Protein AF-A0A8X6PH79-F1 (afdb_monomer_lite)

Structure (mmCIF, N/CA/C/O backbone):
data_AF-A0A8X6PH79-F1
#
_entry.id   AF-A0A8X6PH79-F1
#
loop_
_atom_site.group_PDB
_atom_site.id
_atom_site.type_symbol
_atom_site.label_atom_id
_atom_site.label_alt_id
_atom_site.label_comp_id
_atom_site.label_asym_id
_atom_site.label_entity_id
_atom_site.label_seq_id
_atom_site.pdbx_PDB_ins_code
_atom_site.Cartn_x
_atom_site.Cartn_y
_atom_site.Cartn_z
_atom_site.occupancy
_atom_site.B_iso_or_equiv
_atom_site.auth_seq_id
_atom_site.auth_comp_id
_atom_site.auth_asym_id
_atom_site.auth_atom_id
_atom_site.pdbx_PDB_model_num
ATOM 1 N N . MET A 1 1 ? 7.126 4.220 -36.854 1.00 45.69 1 MET A N 1
ATOM 2 C CA . MET A 1 1 ? 8.468 4.560 -37.383 1.00 45.69 1 MET A CA 1
ATOM 3 C C . MET A 1 1 ? 8.506 5.964 -37.995 1.00 45.69 1 MET A C 1
ATOM 5 O O . MET A 1 1 ? 9.461 6.671 -37.718 1.00 45.69 1 MET A O 1
ATOM 9 N N . SER A 1 2 ? 7.463 6.420 -38.709 1.00 49.22 2 SER A N 1
ATOM 10 C CA . SER A 1 2 ? 7.403 7.789 -39.268 1.00 49.22 2 SER A CA 1
ATOM 11 C C . SER A 1 2 ? 7.372 8.924 -38.226 1.00 49.22 2 SER A C 1
ATOM 13 O O . SER A 1 2 ? 8.062 9.915 -38.407 1.00 49.22 2 SER A O 1
ATOM 15 N N . LEU A 1 3 ? 6.686 8.746 -37.087 1.00 50.62 3 LEU A N 1
ATOM 16 C CA . LEU A 1 3 ? 6.563 9.789 -36.045 1.00 50.62 3 LEU A CA 1
ATOM 17 C C . LEU A 1 3 ? 7.885 10.163 -35.349 1.00 50.62 3 LEU A C 1
ATOM 19 O O . LEU A 1 3 ? 8.063 11.296 -34.915 1.00 50.62 3 LEU A O 1
ATOM 23 N N . VAL A 1 4 ? 8.827 9.222 -35.247 1.00 53.84 4 VAL A N 1
ATOM 24 C CA . VAL A 1 4 ? 10.138 9.477 -34.622 1.00 53.84 4 VAL A CA 1
ATOM 25 C C . VAL A 1 4 ? 11.052 10.250 -35.581 1.00 53.84 4 VAL A C 1
ATOM 27 O O . VAL A 1 4 ? 11.838 11.085 -35.142 1.00 53.84 4 VAL A O 1
ATOM 30 N N . LEU A 1 5 ? 10.908 10.022 -36.893 1.00 52.88 5 LEU A N 1
ATOM 31 C CA . LEU A 1 5 ? 11.632 10.769 -37.924 1.00 52.88 5 LEU A CA 1
ATOM 32 C C . LEU A 1 5 ? 11.132 12.219 -38.017 1.00 52.88 5 LEU A C 1
ATOM 34 O O . LEU A 1 5 ? 11.944 13.136 -38.115 1.00 52.88 5 LEU A O 1
ATOM 38 N N . ASP A 1 6 ? 9.817 12.429 -37.895 1.00 56.03 6 ASP A N 1
ATOM 39 C CA . ASP A 1 6 ? 9.231 13.772 -37.790 1.00 56.03 6 ASP A CA 1
ATOM 40 C C . ASP A 1 6 ? 9.722 14.508 -36.533 1.00 56.03 6 ASP A C 1
ATOM 42 O O . ASP A 1 6 ? 9.940 15.718 -36.568 1.00 56.03 6 ASP A O 1
ATOM 46 N N . CYS A 1 7 ? 9.973 13.780 -35.440 1.00 52.50 7 CYS A N 1
ATOM 47 C CA . CYS A 1 7 ? 10.531 14.331 -34.204 1.00 52.50 7 CYS A CA 1
ATOM 48 C C . CYS A 1 7 ? 11.975 14.830 -34.385 1.00 52.50 7 CYS A C 1
ATOM 50 O O . CYS A 1 7 ? 12.294 15.932 -33.947 1.00 52.50 7 CYS A O 1
ATOM 52 N N . TYR A 1 8 ? 12.831 14.068 -35.081 1.00 53.09 8 TYR A N 1
ATOM 53 C CA . TYR A 1 8 ? 14.221 14.470 -35.342 1.00 53.09 8 TYR A CA 1
ATOM 54 C C . TYR A 1 8 ? 14.301 15.703 -36.258 1.00 53.09 8 TYR A C 1
ATOM 56 O O . TYR A 1 8 ? 15.076 16.620 -36.009 1.00 53.09 8 TYR A O 1
ATOM 64 N N . ILE A 1 9 ? 13.438 15.769 -37.278 1.00 57.78 9 ILE A N 1
ATOM 65 C CA . ILE A 1 9 ? 13.364 16.905 -38.214 1.00 57.78 9 ILE A CA 1
ATOM 66 C C . ILE A 1 9 ? 12.773 18.166 -37.543 1.00 57.78 9 ILE A C 1
ATOM 68 O O . ILE A 1 9 ? 13.066 19.289 -37.960 1.00 57.78 9 ILE A O 1
ATOM 72 N N . MET A 1 10 ? 11.942 18.015 -36.505 1.00 55.56 10 MET A N 1
ATOM 73 C CA . MET A 1 10 ? 11.358 19.143 -35.765 1.00 55.56 10 MET A CA 1
ATOM 74 C C . MET A 1 10 ? 12.279 19.705 -34.677 1.00 55.56 10 MET A C 1
ATOM 76 O O . MET A 1 10 ? 12.282 20.922 -34.496 1.00 55.56 10 MET A O 1
ATOM 80 N N . GLU A 1 11 ? 13.070 18.866 -34.000 1.00 59.75 11 GLU A N 1
ATOM 81 C CA . GLU A 1 11 ? 14.109 19.306 -33.051 1.00 59.75 11 GLU A CA 1
ATOM 82 C C . GLU A 1 11 ? 15.128 20.218 -33.761 1.00 59.75 11 GLU A C 1
ATOM 84 O O . GLU A 1 11 ? 15.425 21.314 -33.291 1.00 59.75 11 GLU A O 1
ATOM 89 N N . ASP A 1 12 ? 15.551 19.832 -34.970 1.00 54.69 12 ASP A N 1
ATOM 90 C CA . ASP A 1 12 ? 16.504 20.586 -35.799 1.00 54.69 12 ASP A CA 1
ATOM 91 C C . ASP A 1 12 ? 15.926 21.936 -36.287 1.00 54.69 12 ASP A C 1
ATOM 93 O O . ASP A 1 12 ? 16.635 22.920 -36.500 1.00 54.69 12 ASP A O 1
ATOM 97 N N . ARG A 1 13 ? 14.591 22.044 -36.389 1.00 56.78 13 ARG A N 1
ATOM 98 C CA . ARG A 1 13 ? 13.899 23.317 -36.665 1.00 56.78 13 ARG A CA 1
ATOM 99 C C . ARG A 1 13 ? 13.697 24.209 -35.436 1.00 56.78 13 ARG A C 1
ATOM 101 O O . ARG A 1 13 ? 13.342 25.377 -35.626 1.00 56.78 13 ARG A O 1
ATOM 108 N N . MET A 1 14 ? 13.910 23.717 -34.211 1.00 52.84 14 MET A N 1
ATOM 109 C CA . MET A 1 14 ? 13.811 24.534 -32.993 1.00 52.84 14 MET A CA 1
ATOM 110 C C . MET A 1 14 ? 14.998 25.488 -32.833 1.00 52.84 14 MET A C 1
ATOM 112 O O . MET A 1 14 ? 14.796 26.613 -32.379 1.00 52.84 14 MET A O 1
ATOM 116 N N . ASP A 1 15 ? 16.202 25.089 -33.250 1.00 54.97 15 ASP A N 1
ATOM 117 C CA . ASP A 1 15 ? 17.421 25.889 -33.037 1.00 54.97 15 ASP A CA 1
ATOM 118 C C . ASP A 1 15 ? 17.533 27.088 -34.007 1.00 54.97 15 ASP A C 1
ATOM 120 O O . ASP A 1 15 ? 18.218 28.079 -33.759 1.00 54.97 15 ASP A O 1
ATOM 124 N N . SER A 1 16 ? 16.787 27.052 -35.118 1.00 54.66 16 SER A N 1
ATOM 125 C CA . SER A 1 16 ? 16.862 28.067 -36.180 1.00 54.66 16 SER A CA 1
ATOM 126 C C . SER A 1 16 ? 15.854 29.225 -36.035 1.00 54.66 16 SER A C 1
ATOM 128 O O . SER A 1 16 ? 16.021 30.286 -36.642 1.00 54.66 16 SER A O 1
ATOM 130 N N . SER A 1 17 ? 14.792 29.082 -35.231 1.00 55.50 17 SER A N 1
ATOM 131 C CA . SER A 1 17 ? 13.660 30.025 -35.238 1.00 55.50 17 SER A CA 1
ATOM 132 C C . SER A 1 17 ? 13.733 31.058 -34.095 1.00 55.50 17 SER A C 1
ATOM 134 O O . SER A 1 17 ? 13.318 30.797 -32.968 1.00 55.50 17 SER A O 1
ATOM 136 N N . LYS A 1 18 ? 14.207 32.275 -34.408 1.00 58.41 18 LYS A N 1
ATOM 137 C CA . LYS 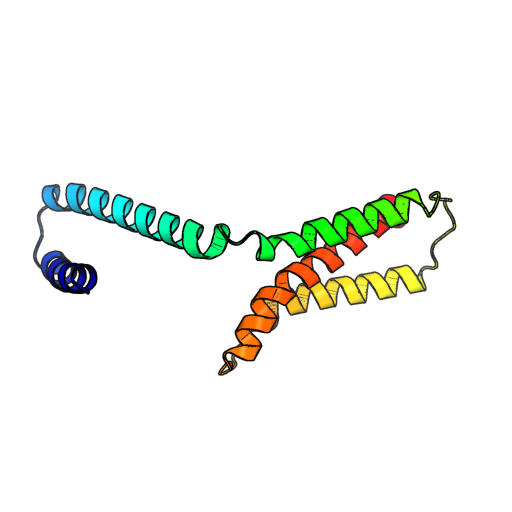A 1 18 ? 14.207 33.466 -33.523 1.00 58.41 18 LYS A CA 1
ATOM 138 C C . LYS A 1 18 ? 12.907 34.300 -33.581 1.00 58.41 18 LYS A C 1
ATOM 140 O O . LYS A 1 18 ? 12.916 35.467 -33.195 1.00 58.41 18 LYS A O 1
ATOM 145 N N . ASP A 1 19 ? 11.796 33.747 -34.079 1.00 62.47 19 ASP A N 1
ATOM 146 C CA . ASP A 1 19 ? 10.530 34.484 -34.242 1.00 62.47 19 ASP A CA 1
ATOM 147 C C . ASP A 1 19 ? 9.541 34.194 -33.080 1.00 62.47 19 ASP A C 1
ATOM 149 O O . ASP A 1 19 ? 9.141 33.049 -32.857 1.00 62.47 19 ASP A O 1
ATOM 153 N N . PRO A 1 20 ? 9.091 35.203 -32.311 1.00 57.44 20 PRO A N 1
ATOM 154 C CA . PRO A 1 20 ? 8.167 35.004 -31.189 1.00 57.44 20 PRO A CA 1
ATOM 155 C C . PRO A 1 20 ? 6.773 34.489 -31.600 1.00 57.44 20 PRO A C 1
ATOM 157 O O . PRO A 1 20 ? 6.074 33.896 -30.775 1.00 57.44 20 PRO A O 1
ATOM 160 N N . ARG A 1 21 ? 6.346 34.656 -32.862 1.00 59.47 21 ARG A N 1
ATOM 161 C CA . ARG A 1 21 ? 5.042 34.146 -33.341 1.00 59.47 21 ARG A CA 1
ATOM 162 C C . ARG A 1 21 ? 5.072 32.671 -33.748 1.00 59.47 21 ARG A C 1
ATOM 164 O O . ARG A 1 21 ? 4.040 32.000 -33.661 1.00 59.47 21 ARG A O 1
ATOM 171 N N . SER A 1 22 ? 6.222 32.142 -34.174 1.00 57.94 22 SER A N 1
ATOM 172 C CA . SER A 1 22 ? 6.398 30.694 -34.360 1.00 57.94 22 SER A CA 1
ATOM 173 C C . SER A 1 22 ? 6.446 29.984 -33.009 1.00 57.94 22 SER A C 1
ATOM 175 O O . SER A 1 22 ? 5.827 28.933 -32.868 1.00 57.94 22 SER A O 1
ATOM 177 N N . SER A 1 23 ? 7.054 30.613 -31.996 1.00 61.47 23 SER A N 1
ATOM 178 C CA . SER A 1 23 ? 7.106 30.110 -30.618 1.00 61.47 23 SER A CA 1
ATOM 179 C C . SER A 1 23 ? 5.716 29.772 -30.067 1.00 61.47 23 SER A C 1
ATOM 181 O O . SER A 1 23 ? 5.494 28.655 -29.615 1.00 61.47 23 SER A O 1
ATOM 183 N N . MET A 1 24 ? 4.725 30.662 -30.188 1.00 64.06 24 MET A N 1
ATOM 184 C CA . MET A 1 24 ? 3.381 30.414 -29.635 1.00 64.06 24 MET A CA 1
ATOM 185 C C . MET A 1 24 ? 2.658 29.215 -30.284 1.00 64.06 24 MET A C 1
ATOM 187 O O . MET A 1 24 ? 1.982 28.454 -29.592 1.00 64.06 24 MET A O 1
ATOM 191 N N . ARG A 1 25 ? 2.844 28.987 -31.594 1.00 69.19 25 ARG A N 1
ATOM 192 C CA . ARG A 1 25 ? 2.328 27.778 -32.265 1.00 69.19 25 ARG A CA 1
ATOM 193 C C . ARG A 1 25 ? 3.079 26.526 -31.812 1.00 69.19 25 ARG A C 1
ATOM 195 O O . ARG A 1 25 ? 2.448 25.505 -31.571 1.00 69.19 25 ARG A O 1
ATOM 202 N N . LEU A 1 26 ? 4.394 26.619 -31.632 1.00 66.19 26 LEU A N 1
ATOM 203 C CA . LEU A 1 26 ? 5.228 25.525 -31.128 1.00 66.19 26 LEU A CA 1
ATOM 204 C C . LEU A 1 26 ? 4.855 25.123 -29.694 1.00 66.19 26 LEU A C 1
ATOM 206 O O . LEU A 1 26 ? 4.785 23.932 -29.411 1.00 66.19 26 LEU A O 1
ATOM 210 N N . TRP A 1 27 ? 4.523 26.075 -28.817 1.00 66.62 27 TRP A N 1
ATOM 211 C CA . TRP A 1 27 ? 3.992 25.777 -27.481 1.00 66.62 27 TRP A CA 1
ATOM 212 C C . TRP A 1 27 ? 2.669 25.014 -27.546 1.00 66.62 27 TRP A C 1
ATOM 214 O O . TRP A 1 27 ? 2.487 24.059 -26.800 1.00 66.62 27 TRP A O 1
ATOM 224 N N . SER A 1 28 ? 1.770 25.374 -28.466 1.00 72.81 28 SER A N 1
ATOM 225 C CA . SER A 1 28 ? 0.512 24.643 -28.660 1.00 72.81 28 SER A CA 1
ATOM 226 C C . SER A 1 28 ? 0.755 23.205 -29.134 1.00 72.81 28 SER A C 1
ATOM 228 O O . SER A 1 28 ? 0.177 22.280 -28.567 1.00 72.81 28 SER A O 1
ATOM 230 N N . TYR A 1 29 ? 1.676 22.990 -30.079 1.00 74.19 29 TYR A N 1
ATOM 231 C CA . TYR A 1 29 ? 2.067 21.638 -30.497 1.00 74.19 29 TYR A CA 1
ATOM 232 C C . TYR A 1 29 ? 2.743 20.846 -29.376 1.00 74.19 29 TYR A C 1
ATOM 234 O O . TYR A 1 29 ? 2.435 19.672 -29.205 1.00 74.19 29 TYR A O 1
ATOM 242 N N . LYS A 1 30 ? 3.606 21.481 -28.575 1.00 75.44 30 LYS A N 1
ATOM 243 C CA . LYS A 1 30 ? 4.271 20.842 -27.432 1.00 75.44 30 LYS A CA 1
ATOM 244 C C . LYS A 1 30 ? 3.268 20.423 -26.357 1.00 75.44 30 LYS A C 1
ATOM 246 O O . LYS A 1 30 ? 3.328 19.297 -25.888 1.00 75.44 30 LYS A O 1
ATOM 251 N N . ILE A 1 31 ? 2.294 21.281 -26.045 1.00 77.00 31 ILE A N 1
ATOM 252 C CA . ILE A 1 31 ? 1.204 20.969 -25.110 1.00 77.00 31 ILE A CA 1
ATOM 253 C C . ILE A 1 31 ? 0.355 19.811 -25.637 1.00 77.00 31 ILE A C 1
ATOM 255 O O . ILE A 1 31 ? 0.074 18.878 -24.891 1.00 77.00 31 ILE A O 1
ATOM 259 N N . HIS A 1 32 ? -0.028 19.836 -26.916 1.00 76.56 32 HIS A N 1
ATOM 260 C CA . HIS A 1 32 ? -0.793 18.744 -27.518 1.00 76.56 32 HIS A CA 1
ATOM 261 C C . HIS A 1 32 ? -0.005 17.434 -27.537 1.00 76.56 32 HIS A C 1
ATOM 263 O O . HIS A 1 32 ? -0.579 16.386 -27.265 1.00 76.56 32 HIS A O 1
ATOM 269 N N . TYR A 1 33 ? 1.298 17.487 -27.808 1.00 74.38 33 TYR A N 1
ATOM 270 C CA . TYR A 1 33 ? 2.174 16.321 -27.801 1.00 74.38 33 TYR A CA 1
ATOM 271 C C . TYR A 1 33 ? 2.359 15.745 -26.395 1.00 74.38 33 TYR A C 1
ATOM 273 O O . TYR A 1 33 ? 2.199 14.542 -26.205 1.00 74.38 33 TYR A O 1
ATOM 281 N N . ASP A 1 34 ? 2.626 16.588 -25.397 1.00 75.56 34 ASP A N 1
ATOM 282 C CA . ASP A 1 34 ? 2.737 16.160 -24.001 1.00 75.56 34 ASP A CA 1
ATOM 283 C C . ASP A 1 34 ? 1.410 15.574 -23.500 1.00 75.56 34 ASP A C 1
ATOM 285 O O . ASP A 1 34 ? 1.408 14.565 -22.796 1.00 75.56 34 ASP A O 1
ATOM 289 N N . TYR A 1 35 ? 0.276 16.139 -23.920 1.00 79.25 35 TYR A N 1
ATOM 290 C CA . TYR A 1 35 ? -1.050 15.613 -23.598 1.00 79.25 35 TYR A CA 1
ATOM 291 C C . TYR A 1 35 ? -1.325 14.259 -24.269 1.00 79.25 35 TYR A C 1
ATOM 293 O O . TYR A 1 35 ? -1.816 13.332 -23.620 1.00 79.25 35 TYR A O 1
ATOM 301 N N . PHE A 1 36 ? -0.970 14.110 -25.550 1.00 78.00 36 PHE A N 1
ATOM 302 C CA . PHE A 1 36 ? -1.127 12.854 -26.291 1.00 78.00 36 PHE A CA 1
ATOM 303 C C . PHE A 1 36 ? -0.228 11.751 -25.720 1.00 78.00 36 PHE A C 1
ATOM 305 O O . PHE A 1 36 ? -0.654 10.620 -25.515 1.00 78.00 36 PHE A O 1
ATOM 312 N N . ARG A 1 37 ? 1.009 12.099 -25.357 1.00 73.81 37 ARG A N 1
ATOM 313 C CA . ARG A 1 37 ? 1.953 11.183 -24.714 1.00 73.81 37 ARG A CA 1
ATOM 314 C C . ARG A 1 37 ? 1.480 10.748 -23.330 1.00 73.81 37 ARG A C 1
ATOM 316 O O . ARG A 1 37 ? 1.662 9.593 -22.957 1.00 73.81 37 ARG A O 1
ATOM 323 N N . GLN A 1 38 ? 0.885 11.659 -22.558 1.00 71.94 38 GLN A N 1
ATOM 324 C CA . GLN A 1 38 ? 0.295 11.307 -21.270 1.00 71.94 38 GLN A CA 1
ATOM 325 C C . GLN A 1 38 ? -0.907 10.380 -21.438 1.00 71.94 38 GLN A C 1
ATOM 327 O O . GLN A 1 38 ? -0.983 9.390 -20.724 1.00 71.94 38 GLN A O 1
ATOM 332 N N . THR A 1 39 ? -1.812 10.654 -22.379 1.00 70.25 39 THR A N 1
ATOM 333 C CA . THR A 1 39 ? -2.991 9.801 -22.631 1.00 70.25 39 THR A CA 1
ATOM 334 C C . THR A 1 39 ? -2.603 8.406 -23.105 1.00 70.25 39 THR A C 1
ATOM 336 O O . THR A 1 39 ? -3.076 7.438 -22.529 1.00 70.25 39 THR A O 1
ATOM 339 N N . GLU A 1 40 ? -1.643 8.280 -24.018 1.00 72.75 40 GLU A N 1
ATOM 340 C CA . GLU A 1 40 ? -1.126 6.975 -24.451 1.00 72.75 40 GLU A CA 1
ATOM 341 C C . GLU A 1 40 ? -0.431 6.216 -23.300 1.00 72.75 40 GLU A C 1
ATOM 343 O O . GLU A 1 40 ? -0.551 4.998 -23.184 1.00 72.75 40 GLU A O 1
ATOM 348 N N . TYR A 1 41 ? 0.243 6.930 -22.388 1.00 65.25 41 TYR A N 1
ATOM 349 C CA . TYR A 1 41 ? 0.785 6.352 -21.152 1.00 65.25 41 TYR A CA 1
ATOM 350 C C . TYR A 1 41 ? -0.321 5.916 -20.178 1.00 65.25 41 TYR A C 1
ATOM 352 O O . TYR A 1 41 ? -0.205 4.862 -19.553 1.00 65.25 41 TYR A O 1
ATOM 360 N N . PHE A 1 42 ? -1.400 6.693 -20.045 1.00 65.25 42 PHE A N 1
ATOM 361 C CA . PHE A 1 42 ? -2.577 6.301 -19.271 1.00 65.25 42 PHE A CA 1
ATOM 362 C C . PHE A 1 42 ? -3.261 5.077 -19.898 1.00 65.25 42 PHE A C 1
ATOM 364 O O . PHE A 1 42 ? -3.600 4.144 -19.183 1.00 65.25 42 PHE A O 1
ATOM 371 N N . ASP A 1 43 ? -3.368 4.983 -21.213 1.00 65.81 43 ASP A N 1
ATOM 372 C CA . ASP A 1 43 ? -3.941 3.796 -21.846 1.00 65.81 43 ASP A CA 1
ATOM 373 C C . ASP A 1 43 ? -3.016 2.576 -21.646 1.00 65.81 43 ASP A C 1
ATOM 375 O O . ASP A 1 43 ? -3.439 1.536 -21.154 1.00 65.81 43 ASP A O 1
ATOM 379 N N . LEU A 1 44 ? -1.698 2.695 -21.839 1.00 64.19 44 LEU A N 1
ATOM 380 C CA . LEU A 1 44 ? -0.788 1.551 -21.654 1.00 64.19 44 LEU A CA 1
ATOM 381 C C . LEU A 1 44 ? -0.615 1.084 -20.194 1.00 64.19 44 LEU A C 1
ATOM 383 O O . LEU A 1 44 ? -0.435 -0.116 -19.947 1.00 64.19 44 LEU A O 1
ATOM 387 N N . VAL A 1 45 ? -0.598 2.014 -19.233 1.00 59.94 45 VAL A N 1
ATOM 388 C CA . VAL A 1 45 ? -0.265 1.750 -17.817 1.00 59.94 45 VAL A CA 1
ATOM 389 C C . VAL A 1 45 ? -1.509 1.696 -16.929 1.00 59.94 45 VAL A C 1
ATOM 391 O O . VAL A 1 45 ? -1.535 0.948 -15.951 1.00 59.94 45 VAL A O 1
ATOM 394 N N . TYR A 1 46 ? -2.542 2.469 -17.251 1.00 56.28 46 TYR A N 1
ATOM 395 C CA . TYR A 1 46 ? -3.744 2.649 -16.432 1.00 56.28 46 TYR A CA 1
ATOM 396 C C . TYR A 1 46 ? -4.915 1.769 -16.891 1.00 56.28 46 TYR A C 1
ATOM 398 O O . TYR A 1 46 ? -5.738 1.399 -16.053 1.00 56.28 46 TYR A O 1
ATOM 406 N N . GLU A 1 47 ? -4.974 1.366 -18.167 1.00 54.62 47 GLU A N 1
ATOM 407 C CA . GLU A 1 47 ? -6.026 0.478 -18.698 1.00 54.62 47 GLU A CA 1
ATOM 408 C C . GLU A 1 47 ? -5.936 -0.952 -18.136 1.00 54.62 47 GLU A C 1
ATOM 410 O O . GLU A 1 47 ? -6.892 -1.718 -18.213 1.00 54.62 47 GLU A O 1
ATOM 415 N N . LYS A 1 48 ? -4.820 -1.331 -17.499 1.00 55.00 48 LYS A N 1
ATOM 416 C CA . LYS A 1 48 ? -4.680 -2.629 -16.822 1.00 55.00 48 LYS A CA 1
ATOM 417 C C . LYS A 1 48 ? -5.121 -2.520 -15.352 1.00 55.00 48 LYS A C 1
ATOM 419 O O . LYS A 1 48 ? -4.298 -2.184 -14.497 1.00 55.00 48 LYS A O 1
ATOM 424 N N . PRO A 1 49 ? -6.370 -2.893 -14.995 1.00 59.22 49 PRO A N 1
ATOM 425 C CA . PRO A 1 49 ? -6.900 -2.769 -13.629 1.00 59.22 49 PRO A CA 1
ATOM 426 C C . PRO A 1 49 ? -6.154 -3.635 -12.597 1.00 59.22 49 PRO A C 1
ATOM 428 O O . PRO A 1 49 ? -6.349 -3.483 -11.390 1.00 59.22 49 PRO A O 1
ATOM 431 N N . TYR A 1 50 ? -5.268 -4.526 -13.053 1.00 56.66 50 TYR A N 1
ATOM 432 C CA . TYR A 1 50 ? -4.469 -5.422 -12.220 1.00 56.66 50 TYR A CA 1
ATOM 433 C C . TYR A 1 50 ? -3.560 -4.689 -11.227 1.00 56.66 50 TYR A C 1
ATOM 435 O O . TYR A 1 50 ? -3.376 -5.181 -10.117 1.00 56.66 50 TYR A O 1
ATOM 443 N N . ALA A 1 51 ? -3.044 -3.503 -11.573 1.00 60.69 51 ALA A N 1
ATOM 444 C CA . ALA A 1 51 ? -2.140 -2.754 -10.693 1.00 60.69 51 ALA A CA 1
ATOM 445 C C . ALA A 1 51 ? -2.834 -2.221 -9.424 1.00 60.69 51 ALA A C 1
ATOM 447 O O . ALA A 1 51 ? -2.185 -1.980 -8.410 1.00 60.69 51 ALA A O 1
ATOM 448 N N . ARG A 1 52 ? -4.165 -2.068 -9.449 1.00 68.25 52 ARG A N 1
ATOM 449 C CA . ARG A 1 52 ? -4.953 -1.563 -8.310 1.00 68.25 52 ARG A CA 1
ATOM 450 C C . ARG A 1 52 ? -5.781 -2.619 -7.601 1.00 68.25 52 ARG A C 1
ATOM 452 O O . ARG A 1 52 ? -6.332 -2.343 -6.543 1.00 68.25 52 ARG A O 1
ATOM 459 N N . LEU A 1 53 ? -5.869 -3.826 -8.150 1.00 75.25 53 LEU A N 1
ATOM 460 C CA . LEU A 1 53 ? -6.654 -4.905 -7.554 1.00 75.25 53 LEU A CA 1
ATOM 461 C C . LEU A 1 53 ? -6.171 -5.251 -6.133 1.00 75.25 53 LEU A C 1
ATOM 463 O O . LEU A 1 53 ? -6.979 -5.562 -5.261 1.00 75.25 53 LEU A O 1
ATOM 467 N N . SER A 1 54 ? -4.864 -5.142 -5.886 1.00 80.25 54 SER A N 1
ATOM 468 C CA . SER A 1 54 ? -4.231 -5.422 -4.594 1.00 80.25 54 SER A CA 1
ATOM 469 C C . SER A 1 54 ? -4.794 -4.565 -3.455 1.00 80.25 54 SER A C 1
ATOM 471 O O . SER A 1 54 ? -5.155 -5.110 -2.411 1.00 80.25 54 SER A O 1
ATOM 473 N N . SER A 1 55 ? -4.943 -3.252 -3.652 1.00 82.12 55 SER A N 1
ATOM 474 C CA . SER A 1 55 ? -5.432 -2.340 -2.611 1.00 82.12 55 SER A CA 1
ATOM 475 C C . SER A 1 55 ? -6.902 -2.583 -2.267 1.00 82.12 55 SER A C 1
ATOM 477 O O . SER A 1 55 ? -7.268 -2.602 -1.088 1.00 82.12 55 SER A O 1
ATOM 479 N N . TYR A 1 56 ? -7.733 -2.875 -3.271 1.00 84.38 56 TYR A N 1
ATOM 480 C CA . TYR A 1 56 ? -9.132 -3.249 -3.058 1.00 84.38 56 T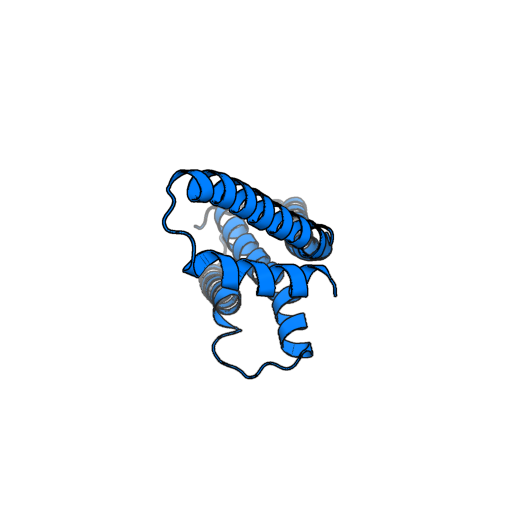YR A CA 1
ATOM 481 C C . TYR A 1 56 ? -9.265 -4.570 -2.297 1.00 84.38 56 TYR A C 1
ATOM 483 O O . TYR A 1 56 ? -10.034 -4.648 -1.339 1.00 84.38 56 TYR A O 1
ATOM 491 N N . LEU A 1 57 ? -8.504 -5.599 -2.684 1.00 85.81 57 LEU A N 1
ATOM 492 C CA . LEU A 1 57 ? -8.554 -6.908 -2.028 1.00 85.81 57 LEU A CA 1
ATOM 493 C C . LEU A 1 57 ? -8.135 -6.822 -0.559 1.00 85.81 57 LEU A C 1
ATOM 495 O O . LEU A 1 57 ? -8.812 -7.391 0.298 1.00 85.81 57 LEU A O 1
ATOM 499 N N . VAL A 1 58 ? -7.065 -6.083 -0.258 1.00 88.81 58 VAL A N 1
ATOM 500 C CA . VAL A 1 58 ? -6.582 -5.897 1.116 1.00 88.81 58 VAL A CA 1
ATOM 501 C C . VAL A 1 58 ? -7.619 -5.151 1.962 1.00 88.81 58 VAL A C 1
ATOM 503 O O . VAL A 1 58 ? -7.919 -5.582 3.076 1.00 88.81 58 VAL A O 1
ATOM 506 N N . GLY A 1 59 ? -8.231 -4.089 1.431 1.00 86.12 59 GLY A N 1
ATOM 507 C CA . GLY A 1 59 ? -9.279 -3.342 2.132 1.00 86.12 59 GLY A CA 1
ATOM 508 C C . GLY A 1 59 ? -10.539 -4.173 2.400 1.00 86.12 59 GLY A C 1
ATOM 509 O O . GLY A 1 59 ? -11.058 -4.171 3.516 1.00 86.12 59 GLY A O 1
ATOM 510 N N . ILE A 1 60 ? -11.004 -4.944 1.411 1.00 90.12 60 ILE A N 1
ATOM 511 C CA . ILE A 1 60 ? -12.159 -5.845 1.562 1.00 90.12 60 ILE A CA 1
ATOM 512 C C . ILE A 1 60 ? -11.853 -6.953 2.576 1.00 90.12 60 ILE A C 1
ATOM 514 O O . ILE A 1 60 ? -12.693 -7.260 3.425 1.00 90.12 60 ILE A O 1
ATOM 518 N N . ALA A 1 61 ? -10.657 -7.546 2.519 1.00 88.19 61 ALA A N 1
ATOM 519 C CA . ALA A 1 61 ? -10.228 -8.568 3.468 1.00 88.19 61 ALA A CA 1
ATOM 520 C C . ALA A 1 61 ? -10.187 -8.019 4.899 1.00 88.19 61 ALA A C 1
ATOM 522 O O . ALA A 1 61 ? -10.719 -8.655 5.811 1.00 88.19 61 ALA A O 1
ATOM 523 N N . LEU A 1 62 ? -9.637 -6.816 5.085 1.00 88.44 62 LEU A N 1
ATOM 524 C CA . LEU A 1 62 ? -9.604 -6.128 6.373 1.00 88.44 62 LEU A CA 1
ATOM 525 C C . LEU A 1 62 ? -11.019 -5.829 6.888 1.00 88.44 62 LEU A C 1
ATOM 527 O O . LEU A 1 62 ? -11.340 -6.136 8.033 1.00 88.44 62 LEU A O 1
ATOM 531 N N . GLY A 1 63 ? -11.903 -5.304 6.037 1.00 86.81 63 GLY A N 1
ATOM 532 C CA . GLY A 1 63 ? -13.301 -5.054 6.395 1.00 86.81 63 GLY A CA 1
ATOM 533 C C . GLY A 1 63 ? -14.044 -6.334 6.787 1.00 86.81 63 GLY A C 1
ATOM 534 O O . GLY A 1 63 ? -14.788 -6.358 7.767 1.00 86.81 63 GLY A O 1
ATOM 535 N N . ARG A 1 64 ? -13.794 -7.442 6.081 1.00 88.31 64 ARG A N 1
ATOM 536 C CA . ARG A 1 64 ? -14.364 -8.755 6.414 1.00 88.31 64 ARG A CA 1
ATOM 537 C C . ARG A 1 64 ? -13.806 -9.311 7.721 1.00 88.31 64 ARG A C 1
ATOM 539 O O . ARG A 1 64 ? -14.559 -9.927 8.477 1.00 88.31 64 ARG A O 1
ATOM 546 N N . TYR A 1 65 ? -12.523 -9.089 7.993 1.00 85.38 65 TYR A N 1
ATOM 547 C CA . TYR A 1 65 ? -11.903 -9.418 9.273 1.00 85.38 65 TYR A CA 1
ATOM 548 C C . TYR A 1 65 ? -12.585 -8.654 10.411 1.00 85.38 65 TYR A C 1
ATOM 550 O O . TYR A 1 65 ? -13.019 -9.274 11.376 1.00 85.38 65 TYR A O 1
ATOM 558 N N . PHE A 1 66 ? -12.803 -7.349 10.251 1.00 82.62 66 PHE A N 1
ATOM 559 C CA . PHE A 1 66 ? -13.534 -6.531 11.221 1.00 82.62 66 PHE A CA 1
ATOM 560 C C . PHE A 1 66 ? -14.994 -6.933 11.402 1.00 82.62 66 PHE A C 1
ATOM 562 O O . PHE A 1 66 ? -15.521 -6.885 12.507 1.00 82.62 66 PHE A O 1
ATOM 569 N N . TYR A 1 67 ? -15.661 -7.359 10.335 1.00 84.12 67 TYR A N 1
ATOM 570 C CA . TYR A 1 67 ? -17.036 -7.834 10.434 1.00 84.12 67 TYR A CA 1
ATOM 571 C C . TYR A 1 67 ? -17.145 -9.139 11.243 1.00 84.12 67 TYR A C 1
ATOM 573 O O . TYR A 1 67 ? -18.105 -9.343 11.987 1.00 84.12 67 TYR A O 1
ATOM 581 N N . ARG A 1 68 ? -16.166 -10.042 11.098 1.00 80.88 68 ARG A N 1
ATOM 582 C CA . ARG A 1 68 ? -16.125 -11.334 11.805 1.00 80.88 68 ARG A CA 1
ATOM 583 C C . ARG A 1 68 ? -15.654 -11.187 13.243 1.00 80.88 68 ARG A C 1
ATOM 585 O O . ARG A 1 68 ? -16.269 -11.746 14.150 1.00 80.88 68 ARG A O 1
ATOM 592 N N . THR A 1 69 ? -14.591 -10.427 13.438 1.00 72.62 69 THR A N 1
ATOM 593 C CA . THR A 1 69 ? -14.081 -10.048 14.745 1.00 72.62 69 THR A CA 1
ATOM 594 C C . THR A 1 69 ? -14.976 -8.931 15.247 1.00 72.62 69 THR A C 1
ATOM 596 O O . THR A 1 69 ? -14.643 -7.764 15.081 1.00 72.62 69 THR A O 1
ATOM 599 N N . ARG A 1 70 ? -16.145 -9.281 15.810 1.00 65.56 70 ARG A N 1
ATOM 600 C CA . ARG A 1 70 ? -16.965 -8.367 16.625 1.00 65.56 70 ARG A CA 1
ATOM 601 C C . ARG A 1 70 ? -15.983 -7.619 17.515 1.00 65.56 70 ARG A C 1
ATOM 603 O O . ARG A 1 70 ? -15.435 -8.259 18.406 1.00 65.56 70 ARG A O 1
ATOM 610 N N . VAL A 1 71 ? -15.685 -6.357 17.189 1.00 60.78 71 VAL A N 1
ATOM 611 C CA . VAL A 1 71 ? -14.591 -5.582 17.789 1.00 60.78 71 VAL A CA 1
ATOM 612 C C . VAL A 1 71 ? -14.936 -5.363 19.253 1.00 60.78 71 VAL A C 1
ATOM 614 O O . VAL A 1 71 ? -15.497 -4.351 19.657 1.00 60.78 71 VAL A O 1
ATOM 617 N N . SER A 1 72 ? -14.688 -6.389 20.053 1.00 54.69 72 SER A N 1
ATOM 618 C CA . SER A 1 72 ? -14.574 -6.279 21.482 1.00 54.69 72 SER A CA 1
ATOM 619 C C . SER A 1 72 ? -13.336 -5.430 21.694 1.00 54.69 72 SER A C 1
ATOM 621 O O . SER A 1 72 ? -12.312 -5.657 21.045 1.00 54.69 72 SER A O 1
ATOM 623 N N . LYS A 1 73 ? -13.427 -4.441 22.583 1.00 57.91 73 LYS A N 1
ATOM 624 C CA . LYS A 1 73 ? -12.282 -3.664 23.076 1.00 57.91 73 LYS A CA 1
ATOM 625 C C . LYS A 1 73 ? -11.361 -4.554 23.924 1.00 57.91 73 LYS A C 1
ATOM 627 O O . LYS A 1 73 ? -11.003 -4.205 25.048 1.00 57.91 73 LYS A O 1
ATOM 632 N N . GLU A 1 74 ? -11.042 -5.750 23.444 1.00 62.72 74 GLU A N 1
ATOM 633 C CA . GLU A 1 74 ? -9.984 -6.550 24.022 1.00 62.72 74 GLU A CA 1
ATOM 634 C C . GLU A 1 74 ? -8.699 -5.762 23.835 1.00 62.72 74 GLU A C 1
ATOM 636 O O . GLU A 1 74 ? -8.321 -5.403 22.719 1.00 62.72 74 GLU A O 1
ATOM 641 N N . ARG A 1 75 ? -8.079 -5.425 24.967 1.00 68.44 75 ARG A N 1
ATOM 642 C CA . ARG A 1 75 ? -6.856 -4.634 24.993 1.00 68.44 75 ARG A CA 1
ATOM 643 C C . ARG A 1 75 ? -5.810 -5.367 24.170 1.00 68.44 75 ARG A C 1
ATOM 645 O O . ARG A 1 75 ? -5.356 -6.445 24.560 1.00 68.44 75 ARG A O 1
ATOM 652 N N . ILE A 1 76 ? -5.432 -4.788 23.036 1.00 76.44 76 ILE A N 1
ATOM 653 C CA . ILE A 1 76 ? -4.361 -5.347 22.223 1.00 76.44 76 ILE A CA 1
ATOM 654 C C . ILE A 1 76 ? -3.075 -5.286 23.037 1.00 76.44 76 ILE A C 1
ATOM 656 O O . ILE A 1 76 ? -2.749 -4.285 23.676 1.00 76.44 76 ILE A O 1
ATOM 660 N N . ASN A 1 77 ? -2.325 -6.386 23.021 1.00 82.56 77 ASN A N 1
ATOM 661 C CA . ASN A 1 77 ? -1.031 -6.412 23.672 1.00 82.56 77 ASN A CA 1
ATOM 662 C C . ASN A 1 77 ? -0.105 -5.376 23.008 1.00 82.56 77 ASN A C 1
ATOM 664 O O . ASN A 1 77 ? 0.108 -5.413 21.795 1.00 82.56 77 ASN A O 1
ATOM 668 N N . LYS A 1 78 ? 0.500 -4.496 23.813 1.00 84.00 78 LYS A N 1
ATOM 669 C CA . LYS A 1 78 ? 1.454 -3.467 23.364 1.00 84.00 78 LYS A CA 1
ATOM 670 C C . LYS A 1 78 ? 2.591 -4.046 22.514 1.00 84.00 78 LYS A C 1
ATOM 672 O O . LYS A 1 78 ? 3.079 -3.387 21.602 1.00 84.00 78 LYS A O 1
ATOM 677 N N . THR A 1 79 ? 2.979 -5.301 22.756 1.00 86.12 79 THR A N 1
ATOM 678 C CA . THR A 1 79 ? 3.970 -6.009 21.931 1.00 86.12 79 THR A CA 1
ATOM 679 C C . THR A 1 79 ? 3.499 -6.207 20.488 1.00 86.12 79 THR A C 1
ATOM 681 O O . THR A 1 79 ? 4.293 -6.069 19.561 1.00 86.12 79 THR A O 1
ATOM 684 N N . ILE A 1 80 ? 2.219 -6.521 20.273 1.00 86.81 80 ILE A N 1
ATOM 685 C CA . ILE A 1 80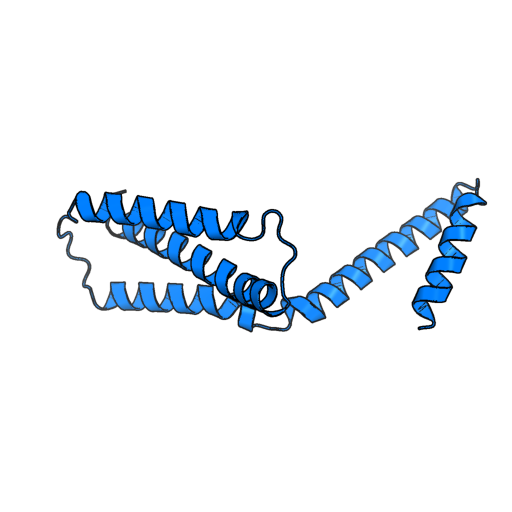 ? 1.638 -6.695 18.932 1.00 86.81 80 ILE A CA 1
ATOM 686 C C . ILE A 1 80 ? 1.575 -5.344 18.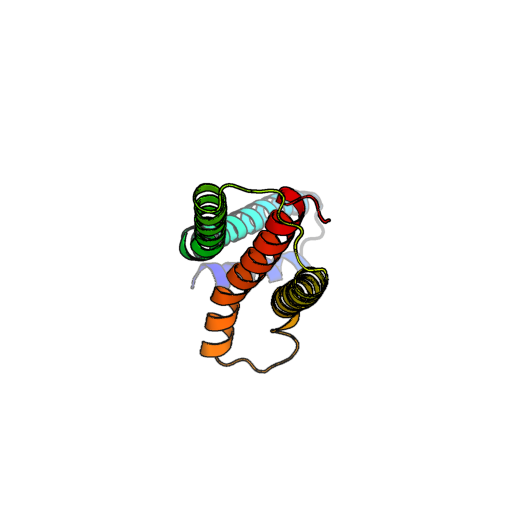220 1.00 86.81 80 ILE A C 1
ATOM 688 O O . ILE A 1 80 ? 1.956 -5.259 17.054 1.00 86.81 80 ILE A O 1
ATOM 692 N N . LEU A 1 81 ? 1.182 -4.293 18.947 1.00 87.81 81 LEU A N 1
ATOM 693 C CA . LEU A 1 81 ? 1.1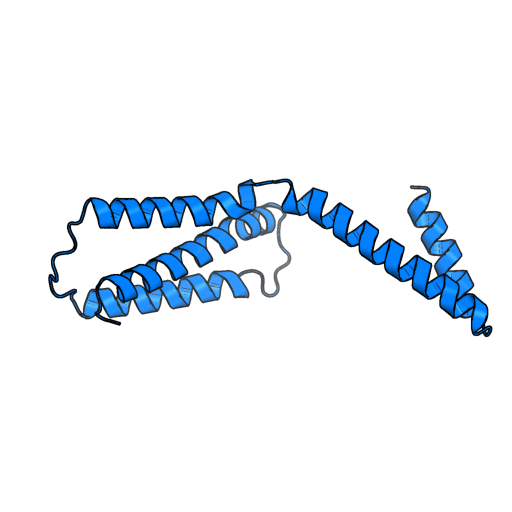58 -2.927 18.433 1.00 87.81 81 LEU A CA 1
ATOM 694 C C . LEU A 1 81 ? 2.545 -2.508 17.922 1.00 87.81 81 LEU A C 1
ATOM 696 O O . LEU A 1 81 ? 2.689 -2.147 16.756 1.00 87.81 81 LEU A O 1
ATOM 700 N N . PHE A 1 82 ? 3.581 -2.648 18.754 1.00 89.94 82 PHE A N 1
ATOM 701 C CA . PHE A 1 82 ? 4.956 -2.302 18.381 1.00 89.94 82 PHE A CA 1
ATOM 702 C C . PHE A 1 82 ? 5.457 -3.109 17.177 1.00 89.94 82 PHE A C 1
ATOM 704 O O . PHE A 1 82 ? 6.013 -2.549 16.233 1.00 89.94 82 PHE A O 1
ATOM 711 N N . ARG A 1 83 ? 5.219 -4.427 17.169 1.00 90.88 83 ARG A N 1
ATOM 712 C CA . ARG A 1 83 ? 5.620 -5.291 16.050 1.00 90.88 83 ARG A CA 1
ATOM 713 C C . ARG A 1 83 ? 4.964 -4.867 14.744 1.00 90.88 83 ARG A C 1
ATOM 715 O O . ARG A 1 83 ? 5.644 -4.826 13.724 1.00 90.88 83 ARG A O 1
ATOM 722 N N . GLY A 1 84 ? 3.676 -4.544 14.760 1.00 90.06 84 GLY A N 1
ATOM 723 C CA . GLY A 1 84 ? 2.997 -4.129 13.543 1.00 90.06 84 GLY A CA 1
ATOM 724 C C . GLY A 1 84 ? 3.420 -2.742 13.057 1.00 90.06 84 GLY A C 1
ATOM 725 O O . GLY A 1 84 ? 3.555 -2.562 11.854 1.00 90.06 84 GLY A O 1
ATOM 726 N N . TRP A 1 85 ? 3.759 -1.802 13.948 1.00 91.94 85 TRP A N 1
ATOM 727 C CA . TRP A 1 85 ? 4.370 -0.521 13.553 1.00 91.94 85 TRP A CA 1
ATOM 728 C C . TRP A 1 85 ? 5.732 -0.699 12.872 1.00 91.94 85 TRP A C 1
ATOM 730 O O . TRP A 1 85 ? 5.999 -0.062 11.849 1.00 91.94 85 TRP A O 1
ATOM 740 N N . MET A 1 86 ? 6.571 -1.602 13.393 1.00 94.88 86 MET A N 1
ATOM 741 C CA . MET A 1 86 ? 7.856 -1.944 12.774 1.00 94.88 86 MET A CA 1
ATOM 742 C C . MET A 1 86 ? 7.654 -2.575 11.393 1.00 94.88 86 MET A C 1
ATOM 744 O O . MET A 1 86 ? 8.313 -2.181 10.432 1.00 94.88 86 MET A O 1
ATOM 748 N N . ILE A 1 87 ? 6.707 -3.512 11.274 1.00 92.56 87 ILE A N 1
ATOM 749 C CA . ILE A 1 87 ? 6.372 -4.160 10.000 1.00 92.56 87 ILE A CA 1
ATOM 750 C C . ILE A 1 87 ? 5.823 -3.135 9.000 1.00 92.56 87 ILE A C 1
ATOM 752 O O . ILE A 1 87 ? 6.306 -3.085 7.875 1.00 92.56 87 ILE A O 1
ATOM 756 N N . ALA A 1 88 ? 4.873 -2.285 9.393 1.00 92.75 88 ALA A N 1
ATOM 757 C CA . ALA A 1 88 ? 4.291 -1.264 8.522 1.00 92.75 88 ALA A CA 1
ATOM 758 C C . ALA A 1 88 ? 5.358 -0.294 7.993 1.00 92.75 88 ALA A C 1
ATOM 760 O O . ALA A 1 88 ? 5.456 -0.074 6.788 1.00 92.75 88 ALA A O 1
ATOM 761 N N . SER A 1 89 ? 6.231 0.201 8.875 1.00 93.12 89 SER A N 1
ATOM 762 C CA . SER A 1 89 ? 7.346 1.079 8.494 1.00 93.12 89 SER A CA 1
ATOM 763 C C . SER A 1 89 ? 8.297 0.404 7.504 1.00 93.12 89 SER A C 1
ATOM 765 O O . SER A 1 89 ? 8.721 1.020 6.528 1.00 93.12 89 SER A O 1
ATOM 767 N N . PHE A 1 90 ? 8.596 -0.879 7.716 1.00 92.62 90 PHE A N 1
ATOM 768 C CA . PHE A 1 90 ? 9.463 -1.652 6.832 1.00 92.62 90 PHE A CA 1
ATOM 769 C C . PHE A 1 90 ? 8.826 -1.902 5.457 1.00 92.62 90 PHE A C 1
ATOM 771 O O . PHE A 1 90 ? 9.479 -1.702 4.435 1.00 92.62 90 PHE A O 1
ATOM 778 N N . LEU A 1 91 ? 7.540 -2.268 5.409 1.00 90.94 91 LEU A N 1
ATOM 779 C CA . LEU A 1 91 ? 6.797 -2.452 4.156 1.00 90.94 91 LEU A CA 1
ATOM 780 C C . LEU A 1 91 ? 6.701 -1.143 3.365 1.00 90.94 91 LEU A C 1
ATOM 782 O O . LEU A 1 91 ? 6.893 -1.140 2.147 1.00 90.94 91 LEU A O 1
ATOM 786 N N . MET A 1 92 ? 6.452 -0.026 4.054 1.00 90.38 92 MET A N 1
ATOM 787 C CA . MET A 1 92 ? 6.459 1.304 3.452 1.00 90.38 92 MET A CA 1
ATOM 788 C C . MET A 1 92 ? 7.841 1.618 2.866 1.00 90.38 92 MET A C 1
ATOM 790 O O . MET A 1 92 ? 7.933 2.001 1.705 1.00 90.38 92 MET A O 1
ATOM 794 N N . TYR A 1 93 ? 8.919 1.384 3.621 1.00 89.75 93 TYR A N 1
ATOM 795 C CA . TYR A 1 93 ? 10.287 1.615 3.153 1.00 89.75 93 TYR A CA 1
ATOM 796 C C . TYR A 1 93 ? 10.620 0.798 1.897 1.00 89.75 93 TYR A C 1
ATOM 798 O O . TYR A 1 93 ? 11.093 1.361 0.911 1.00 89.75 93 TYR A O 1
ATOM 806 N N . ILE A 1 94 ? 10.306 -0.503 1.881 1.00 87.94 94 ILE A N 1
ATOM 807 C CA . ILE A 1 94 ? 10.509 -1.362 0.701 1.00 87.94 94 ILE A CA 1
ATOM 808 C C . ILE A 1 94 ? 9.751 -0.809 -0.510 1.00 87.94 94 ILE A C 1
ATOM 810 O O . ILE A 1 94 ? 10.306 -0.754 -1.604 1.00 87.94 94 ILE A O 1
ATOM 814 N N . SER A 1 95 ? 8.514 -0.349 -0.315 1.00 85.88 95 SER A N 1
ATOM 815 C CA . SER A 1 95 ? 7.677 0.176 -1.402 1.00 85.88 95 SER A CA 1
ATOM 816 C C . SER A 1 95 ? 8.281 1.404 -2.098 1.00 85.88 95 SER A C 1
ATOM 818 O O . SER A 1 95 ? 7.978 1.640 -3.264 1.00 85.88 95 SER A O 1
ATOM 820 N N . PHE A 1 96 ? 9.133 2.173 -1.408 1.00 81.94 96 PHE A N 1
ATOM 821 C CA . PHE A 1 96 ? 9.814 3.347 -1.967 1.00 81.94 96 PHE A CA 1
ATOM 822 C C . PHE A 1 96 ? 11.251 3.068 -2.428 1.00 81.94 96 PHE A C 1
ATOM 824 O O . PHE A 1 96 ? 11.700 3.670 -3.402 1.00 81.94 96 PHE A O 1
ATOM 831 N N . PHE A 1 97 ? 11.985 2.191 -1.737 1.00 80.06 97 PHE A N 1
ATOM 832 C CA . PHE A 1 97 ? 13.437 2.052 -1.904 1.00 80.06 97 PHE A CA 1
ATOM 833 C C . PHE A 1 97 ? 13.900 0.751 -2.567 1.00 80.06 97 PHE A C 1
ATOM 835 O O . PHE A 1 97 ? 15.099 0.620 -2.815 1.00 80.06 97 PHE A O 1
ATOM 842 N N . ALA A 1 98 ? 13.022 -0.212 -2.877 1.00 74.50 98 ALA A N 1
ATOM 843 C CA . ALA A 1 98 ? 13.505 -1.509 -3.366 1.00 74.50 98 ALA A CA 1
ATOM 844 C C . ALA A 1 98 ? 14.211 -1.456 -4.736 1.00 74.50 98 ALA A C 1
ATOM 846 O O . ALA A 1 98 ? 14.983 -2.362 -5.022 1.00 74.50 98 ALA A O 1
ATOM 847 N N . LEU A 1 99 ? 14.022 -0.393 -5.531 1.00 68.94 99 LEU A N 1
ATOM 848 C CA . LEU A 1 99 ? 14.670 -0.206 -6.842 1.00 68.94 99 LEU A CA 1
ATOM 849 C C . LEU A 1 99 ? 15.913 0.702 -6.818 1.00 68.94 99 LEU A C 1
ATOM 851 O O . LEU A 1 99 ? 16.317 1.265 -7.839 1.00 68.94 99 LEU A O 1
ATOM 855 N N . TYR A 1 100 ? 16.517 0.925 -5.649 1.00 64.94 100 TYR A N 1
ATOM 856 C CA . TYR A 1 100 ? 17.669 1.818 -5.563 1.00 64.94 100 TYR A CA 1
ATOM 857 C C . TYR A 1 100 ? 18.954 1.148 -6.091 1.00 64.94 100 TYR A C 1
ATOM 859 O O . TYR A 1 100 ? 19.561 0.321 -5.415 1.00 64.94 100 TYR A O 1
ATOM 867 N N . LYS A 1 101 ? 19.394 1.586 -7.283 1.00 55.38 101 LYS A N 1
ATOM 868 C CA . LYS A 1 101 ? 20.707 1.326 -7.916 1.00 55.38 101 LYS A CA 1
ATOM 869 C C . LYS A 1 101 ? 21.067 -0.152 -8.154 1.00 55.38 101 LYS A C 1
ATOM 871 O O . LYS A 1 101 ? 22.124 -0.602 -7.709 1.00 55.38 101 LYS A O 1
ATOM 876 N N . ARG A 1 102 ? 20.263 -0.888 -8.924 1.00 58.81 102 ARG A N 1
ATOM 877 C CA . ARG A 1 102 ? 20.694 -2.172 -9.501 1.00 58.81 102 ARG A CA 1
ATOM 878 C C . ARG A 1 102 ? 20.541 -2.211 -11.021 1.00 58.81 102 ARG A C 1
ATOM 880 O O . ARG A 1 102 ? 19.700 -1.521 -11.585 1.00 58.81 102 ARG A O 1
ATOM 887 N N . GLU A 1 103 ? 21.400 -2.991 -11.677 1.00 62.78 103 GLU A N 1
ATOM 888 C CA . GLU A 1 103 ? 21.189 -3.446 -13.054 1.00 62.78 103 GLU A CA 1
ATOM 889 C C . GLU A 1 103 ? 20.108 -4.530 -12.999 1.00 62.78 103 GLU A C 1
ATOM 891 O O . GLU A 1 103 ? 20.377 -5.678 -12.653 1.00 62.78 103 GLU A O 1
ATOM 896 N N . GLU A 1 104 ? 18.857 -4.122 -13.196 1.00 60.06 104 GLU A N 1
ATOM 897 C CA . GLU A 1 104 ? 17.688 -4.955 -12.908 1.00 60.06 104 GLU A CA 1
ATOM 898 C C . GLU A 1 104 ? 17.416 -5.931 -14.057 1.00 60.06 104 GLU A C 1
ATOM 900 O O . GLU A 1 104 ? 17.329 -5.554 -15.231 1.00 60.06 104 GLU A O 1
ATOM 905 N N . SER A 1 105 ? 17.212 -7.199 -13.711 1.00 72.94 105 SER A N 1
ATOM 906 C CA . SER A 1 105 ? 16.655 -8.173 -14.647 1.00 72.94 105 SER A CA 1
ATOM 907 C C . SER A 1 105 ? 15.165 -7.884 -14.897 1.00 72.94 105 SER A C 1
ATOM 909 O O . SER A 1 105 ? 14.448 -7.431 -14.004 1.00 72.94 105 SER A O 1
ATOM 911 N N . LEU A 1 106 ? 14.655 -8.203 -16.096 1.00 77.44 106 LEU A N 1
ATOM 912 C CA . LEU A 1 106 ? 13.231 -8.030 -16.462 1.00 77.44 106 LEU A CA 1
ATOM 913 C C . LEU A 1 106 ? 12.256 -8.615 -15.418 1.00 77.44 106 LEU A C 1
ATOM 915 O O . LEU A 1 106 ? 11.150 -8.107 -15.235 1.00 77.44 106 LEU A O 1
ATOM 919 N N . ILE A 1 107 ? 12.673 -9.683 -14.735 1.00 77.00 107 ILE A N 1
ATOM 920 C CA . ILE A 1 107 ? 11.882 -10.391 -13.725 1.00 77.00 107 ILE A CA 1
ATOM 921 C C . ILE A 1 107 ? 11.781 -9.571 -12.432 1.00 77.00 107 ILE A C 1
ATOM 923 O O . ILE A 1 107 ? 10.693 -9.465 -11.866 1.00 77.00 107 ILE A O 1
ATOM 927 N N . GLU A 1 108 ? 12.878 -8.962 -11.980 1.00 78.88 108 GLU A N 1
ATOM 928 C CA . GLU A 1 108 ? 12.905 -8.144 -10.760 1.00 78.88 108 GLU A CA 1
ATOM 929 C C . GLU A 1 108 ? 12.046 -6.889 -10.915 1.00 78.88 108 GLU A C 1
ATOM 931 O O . GLU A 1 108 ? 11.215 -6.599 -10.052 1.00 78.88 108 GLU A O 1
ATOM 936 N N . THR A 1 109 ? 12.130 -6.221 -12.068 1.00 78.69 109 THR A N 1
ATOM 937 C CA . THR A 1 109 ? 11.294 -5.050 -12.363 1.00 78.69 109 THR A CA 1
ATOM 938 C C . THR A 1 109 ? 9.806 -5.405 -12.409 1.00 78.69 109 THR A C 1
ATOM 940 O O . THR A 1 109 ? 8.972 -4.666 -11.880 1.00 78.69 109 THR A O 1
ATOM 943 N N . ALA A 1 110 ? 9.447 -6.546 -13.007 1.00 80.31 110 ALA A N 1
ATOM 944 C CA . ALA A 1 110 ? 8.060 -7.005 -13.061 1.00 80.31 110 ALA A CA 1
ATOM 945 C C . ALA A 1 110 ? 7.516 -7.362 -11.668 1.00 80.31 110 ALA A C 1
ATOM 947 O O . ALA A 1 110 ? 6.403 -6.958 -11.315 1.00 80.31 110 ALA A O 1
ATOM 948 N N . LEU A 1 111 ? 8.309 -8.070 -10.857 1.00 81.38 111 LEU A N 1
ATOM 949 C CA . LEU A 1 111 ? 7.954 -8.407 -9.480 1.00 81.38 111 LEU A CA 1
ATOM 950 C C . LEU A 1 111 ? 7.799 -7.152 -8.624 1.00 81.38 111 LEU A C 1
ATOM 952 O O . LEU A 1 111 ? 6.809 -7.038 -7.900 1.00 81.38 111 LEU A O 1
ATOM 956 N N . TYR A 1 112 ? 8.719 -6.194 -8.725 1.00 82.75 112 TYR A N 1
ATOM 957 C CA . TYR A 1 112 ? 8.640 -4.937 -7.988 1.00 82.75 112 TYR A CA 1
ATOM 958 C C . TYR A 1 112 ? 7.396 -4.132 -8.360 1.00 82.75 112 TYR A C 1
ATOM 960 O O . TYR A 1 112 ? 6.645 -3.718 -7.475 1.00 82.75 112 TYR A O 1
ATOM 968 N N . ASN A 1 113 ? 7.121 -3.970 -9.657 1.00 79.12 113 ASN A N 1
ATOM 969 C CA . ASN A 1 113 ? 5.950 -3.225 -10.113 1.00 79.12 113 ASN A CA 1
ATOM 970 C C . ASN A 1 113 ? 4.635 -3.822 -9.600 1.00 79.12 113 ASN A C 1
ATOM 972 O O . ASN A 1 113 ? 3.725 -3.062 -9.280 1.00 79.12 113 ASN A O 1
ATOM 976 N N . GLY A 1 114 ? 4.535 -5.150 -9.491 1.00 80.12 114 GLY A N 1
ATOM 977 C CA . GLY A 1 114 ? 3.352 -5.806 -8.929 1.00 80.12 114 GLY A CA 1
ATOM 978 C C . GLY A 1 114 ? 3.281 -5.756 -7.399 1.00 80.12 114 GLY A C 1
ATOM 979 O O . GLY A 1 114 ? 2.200 -5.620 -6.827 1.00 80.12 114 GLY A O 1
ATOM 980 N N . SER A 1 115 ? 4.421 -5.869 -6.717 1.00 84.25 115 SER A N 1
ATOM 981 C CA . SER A 1 115 ? 4.462 -6.016 -5.257 1.00 84.25 115 SER A CA 1
ATOM 982 C C . SER A 1 115 ? 4.471 -4.690 -4.499 1.00 84.25 115 SER A C 1
ATOM 984 O O . SER A 1 115 ? 3.888 -4.634 -3.417 1.00 84.25 115 SER A O 1
ATOM 986 N N . LYS A 1 116 ? 5.030 -3.607 -5.053 1.00 87.00 116 LYS A N 1
ATOM 987 C CA . LYS A 1 116 ? 5.095 -2.290 -4.385 1.00 87.00 116 LYS A CA 1
AT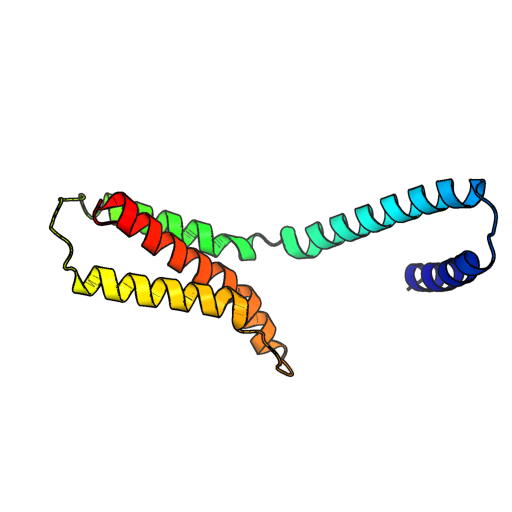OM 988 C C . LYS A 1 116 ? 3.718 -1.796 -3.917 1.00 87.00 116 LYS A C 1
ATOM 990 O O . LYS A 1 116 ? 3.562 -1.364 -2.778 1.00 87.00 116 LYS A O 1
ATOM 995 N N . ASP A 1 117 ? 2.696 -1.943 -4.761 1.00 83.62 117 ASP A N 1
ATOM 996 C CA . ASP A 1 117 ? 1.345 -1.446 -4.475 1.00 83.62 117 ASP A CA 1
ATOM 997 C C . ASP A 1 117 ? 0.640 -2.331 -3.435 1.00 83.62 117 ASP A C 1
ATOM 999 O O . ASP A 1 117 ? -0.134 -1.849 -2.603 1.00 83.62 117 ASP A O 1
ATOM 1003 N N . PHE A 1 118 ? 0.959 -3.629 -3.421 1.00 87.62 118 PHE A N 1
ATOM 1004 C CA . PHE A 1 118 ? 0.482 -4.566 -2.407 1.00 87.62 118 PHE A CA 1
ATOM 1005 C C . PHE A 1 118 ? 1.112 -4.297 -1.033 1.00 87.62 118 PHE A C 1
ATOM 1007 O O . PHE A 1 118 ? 0.392 -4.218 -0.038 1.00 87.62 118 PHE A O 1
ATOM 1014 N N . LEU A 1 119 ? 2.434 -4.109 -0.969 1.00 89.88 119 LEU A N 1
ATOM 1015 C CA . LEU A 1 119 ? 3.154 -3.815 0.277 1.00 89.88 119 LEU A CA 1
ATOM 1016 C C . LEU A 1 119 ? 2.672 -2.498 0.899 1.00 89.88 119 LEU A C 1
ATOM 1018 O O . LEU A 1 119 ? 2.389 -2.451 2.099 1.00 89.88 119 LEU A O 1
ATOM 1022 N N . PHE A 1 120 ? 2.485 -1.464 0.076 1.00 88.69 120 PHE A N 1
ATOM 1023 C CA . PHE A 1 120 ? 1.908 -0.192 0.504 1.00 88.69 120 PHE A CA 1
ATOM 1024 C C . PHE A 1 120 ? 0.492 -0.364 1.077 1.00 88.69 120 PHE A C 1
ATOM 1026 O O . PHE A 1 120 ? 0.183 0.139 2.160 1.00 88.69 120 PHE A O 1
ATOM 1033 N N . SER A 1 121 ? -0.357 -1.139 0.399 1.00 90.06 121 SER A N 1
ATOM 1034 C CA . SER A 1 121 ? -1.728 -1.411 0.850 1.00 90.06 121 SER A CA 1
ATOM 1035 C C . SER A 1 121 ? -1.770 -2.168 2.179 1.00 90.06 121 SER A C 1
ATOM 1037 O O . SER A 1 121 ? -2.577 -1.840 3.047 1.00 90.06 121 SER A O 1
ATOM 1039 N N . CYS A 1 122 ? -0.873 -3.137 2.382 1.00 90.00 122 CYS A N 1
ATOM 1040 C CA . CYS A 1 122 ? -0.723 -3.852 3.652 1.00 90.00 122 CYS A CA 1
ATOM 1041 C C . CYS A 1 122 ? -0.289 -2.921 4.794 1.00 90.00 122 CYS A C 1
ATOM 1043 O O . CYS A 1 122 ? -0.826 -3.016 5.898 1.00 90.00 122 CYS A O 1
ATOM 1045 N N . SER A 1 123 ? 0.633 -1.988 4.531 1.00 91.31 123 SER A N 1
ATOM 1046 C CA . SER A 1 123 ? 1.026 -0.967 5.511 1.00 91.31 123 SER A CA 1
ATOM 1047 C C . SER A 1 123 ? -0.160 -0.082 5.908 1.00 91.31 123 SER A C 1
ATOM 1049 O O . SER A 1 123 ? -0.388 0.155 7.093 1.00 91.31 123 SER A O 1
ATOM 1051 N N . MET A 1 124 ? -0.960 0.365 4.935 1.00 90.06 124 MET A N 1
ATOM 1052 C CA . MET A 1 124 ? -2.169 1.152 5.207 1.00 90.06 124 MET A CA 1
ATOM 1053 C C . MET A 1 124 ? -3.231 0.357 5.968 1.00 90.06 124 MET A C 1
ATOM 1055 O O . MET A 1 124 ? -3.861 0.892 6.879 1.00 90.06 124 MET A O 1
ATOM 1059 N N . ALA A 1 125 ? -3.401 -0.929 5.656 1.00 91.19 125 ALA A N 1
ATOM 1060 C CA . ALA A 1 125 ? -4.325 -1.801 6.371 1.00 91.19 125 ALA A CA 1
ATOM 1061 C C . ALA A 1 125 ? -3.981 -1.918 7.862 1.00 91.19 125 ALA A C 1
ATOM 1063 O O . ALA A 1 125 ? -4.886 -1.920 8.695 1.00 91.19 125 ALA A O 1
ATOM 1064 N N . TRP A 1 126 ? -2.690 -1.960 8.208 1.00 90.62 126 TRP A N 1
ATOM 1065 C CA . TRP A 1 126 ? -2.248 -1.942 9.602 1.00 90.62 126 TRP A CA 1
ATOM 1066 C C . TRP A 1 126 ? -2.595 -0.625 10.311 1.00 90.62 126 TRP A C 1
ATOM 1068 O O . TRP A 1 126 ? -3.121 -0.653 11.421 1.00 90.62 126 TRP A O 1
ATOM 1078 N N . ILE A 1 127 ? -2.364 0.524 9.667 1.00 89.25 127 ILE A N 1
ATOM 1079 C CA . ILE A 1 127 ? -2.711 1.840 10.232 1.00 89.25 127 ILE A CA 1
ATOM 1080 C C . ILE A 1 127 ? -4.219 1.922 10.487 1.00 89.25 127 ILE A C 1
ATOM 1082 O O . ILE A 1 127 ? -4.641 2.228 11.599 1.00 89.25 127 ILE A O 1
ATOM 1086 N N . LEU A 1 128 ? -5.031 1.570 9.484 1.00 89.06 128 LEU A N 1
ATOM 1087 C CA . LEU A 1 128 ? -6.487 1.504 9.617 1.00 89.06 128 LEU A CA 1
ATOM 1088 C C . LEU A 1 128 ? -6.901 0.575 10.755 1.00 89.06 128 LEU A C 1
ATOM 1090 O O . LEU A 1 128 ? -7.818 0.898 11.508 1.00 89.06 128 LEU A O 1
ATOM 1094 N N . PHE A 1 129 ? -6.214 -0.560 10.899 1.00 87.19 129 PHE A N 1
ATOM 1095 C CA . PHE A 1 129 ? -6.498 -1.497 11.968 1.00 87.19 129 PHE A CA 1
ATOM 1096 C C . PHE A 1 129 ? -6.300 -0.871 13.352 1.00 87.19 129 PHE A C 1
ATOM 1098 O O . PHE A 1 129 ? -7.199 -0.926 14.190 1.00 87.19 129 PHE A O 1
ATOM 1105 N N . VAL A 1 130 ? -5.156 -0.220 13.565 1.00 86.81 130 VAL A N 1
ATOM 1106 C CA . VAL A 1 130 ? -4.828 0.471 14.818 1.00 86.81 130 VAL A CA 1
ATOM 1107 C C . VAL A 1 130 ? -5.820 1.604 15.102 1.00 86.81 130 VAL A C 1
ATOM 1109 O O . VAL A 1 130 ? -6.339 1.696 16.216 1.00 86.81 130 VAL A O 1
ATOM 1112 N N . CYS A 1 131 ? -6.157 2.411 14.090 1.00 85.56 131 CYS A N 1
ATOM 1113 C CA . CYS A 1 131 ? -7.130 3.497 14.217 1.00 85.56 131 CYS A CA 1
ATOM 1114 C C . CYS A 1 131 ? -8.519 2.998 14.639 1.00 85.56 131 CYS A C 1
ATOM 1116 O O . CYS A 1 131 ? -9.173 3.631 15.463 1.00 85.56 131 CYS A O 1
ATOM 1118 N N . LEU A 1 132 ? -8.975 1.869 14.089 1.00 81.62 132 LEU A N 1
ATOM 1119 C CA . LEU A 1 132 ? -10.295 1.305 14.386 1.00 81.62 132 LEU A CA 1
ATOM 1120 C C . LEU A 1 132 ? -10.365 0.640 15.763 1.00 81.62 132 LEU A C 1
ATOM 1122 O O . LEU A 1 132 ? -11.423 0.637 16.389 1.00 81.62 132 LEU A O 1
ATOM 1126 N N . VAL A 1 133 ? -9.252 0.085 16.244 1.00 80.81 133 VAL A N 1
ATOM 1127 C CA . VAL A 1 133 ? -9.171 -0.501 17.588 1.00 80.81 133 VAL A CA 1
ATOM 1128 C C . VAL A 1 133 ? -9.071 0.582 18.675 1.00 80.81 133 VAL A C 1
ATOM 1130 O O . VAL A 1 133 ? -9.479 0.341 19.810 1.00 80.81 133 VAL A O 1
ATOM 1133 N N . GLY A 1 134 ? -8.614 1.792 18.335 1.00 66.88 134 GLY A N 1
ATOM 1134 C CA . GLY A 1 134 ? -8.551 2.929 19.262 1.00 66.88 134 GLY A CA 1
ATOM 1135 C C . GLY A 1 134 ? -7.341 2.915 20.204 1.00 66.88 134 GLY A C 1
ATOM 1136 O O . GLY A 1 134 ? -7.343 3.631 21.198 1.00 66.88 134 GLY A O 1
ATOM 1137 N N . GLU A 1 135 ? -6.320 2.115 19.886 1.00 61.66 135 GLU A N 1
ATOM 1138 C CA . GLU A 1 135 ? -5.032 2.016 20.601 1.00 61.66 135 GLU A CA 1
ATOM 1139 C C . GLU A 1 135 ? -3.903 2.661 19.764 1.00 61.66 135 GLU A C 1
ATOM 1141 O O . GLU A 1 135 ? -2.810 2.103 19.635 1.00 61.66 135 GLU A O 1
ATOM 1146 N N . GLY A 1 136 ? -4.220 3.781 19.102 1.00 53.59 136 GLY A N 1
ATOM 1147 C CA . GLY A 1 136 ? -3.310 4.541 18.236 1.00 53.59 136 GLY A CA 1
ATOM 1148 C C . GLY A 1 136 ? -2.437 5.532 18.983 1.00 53.59 136 GLY A C 1
ATOM 1149 O O . GLY A 1 136 ? -2.933 6.128 19.964 1.00 53.59 136 GLY A O 1
#

InterPro domains:
  IPR052728 Oxygen and lipid transport regulator [PTHR11161] (37-136)

Sequence (136 aa):
MSLVLDCYIMEDRMDSSKDPRSSMRLWSYKIHYDYFRQTEYFDLVYEKPYARLSSYLVGIALGRYFYRTRVSKERINKTILFRGWMIASFLMYISFFALYKREESLIETALYNGSKDFLFSCSMAWILFVCLVGEG

Organism: Nephila pilipes (NCBI:txid299642)

Radius of gyration: 24.18 Å; chains: 1; bounding box: 38×46×64 Å

pLDDT: mean 73.99, std 13.45, range [45.69, 94.88]

Secondary structure (DSSP, 8-state):
-HHHHHHHHHHHHHTT---HHHHHHHHHHHHHHHHHHHHHHHHHHHS-THHHHHHHHHHHHHHHHHHHS--------HHHHHHHHHHHHHHHHHHHHTTSS----HHHHHHHHHHHHHHHHHHHHHHHHHHHHT--

Foldseek 3Di:
DVVVVVVVVVVVVVVPDPDVVVVVVVVVVVVVVVVVVVVVVCCVPVVPCLLVVLLVVLVVVLVVVCVVPVLDLPPPDVVVVVVLLVLLVVLLCCLPPVPPDDPDDPVRVVCSSNCSSNSNSSSVSSVVVCVVSVVD